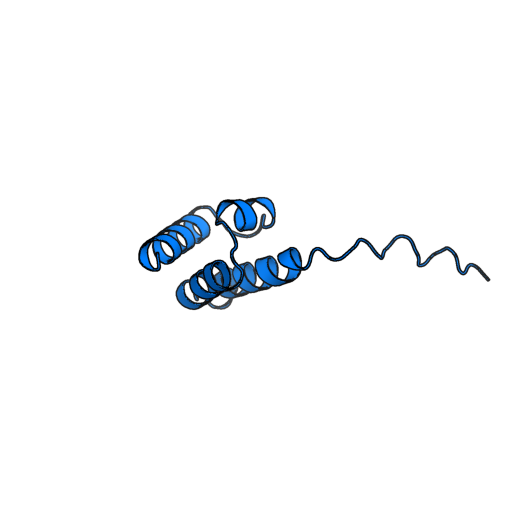Protein AF-A0AAX2AJX8-F1 (afdb_monomer_lite)

Secondary structure (DSSP, 8-state):
--GGGGSSS-----HHHHHHHHHHHHHHHH--HHHHHHHHHHTT--HHHHHTT-SS--HHHHHHHHHHHHHT-

Radius of gyration: 15.4 Å; chains: 1; bounding box: 25×54×27 Å

Organism: NCBI:txid1032238

Foldseek 3Di:
DCPPPPPPPPPPPPPVLVLLVVLLCCCPPVVCLLVSLVSCVVVVHDLVNSVVNDPRDDPVSSVSNVVNNVVVD

Structure (mmCIF, N/CA/C/O backbone):
data_AF-A0AAX2AJX8-F1
#
_entry.id   AF-A0AAX2AJX8-F1
#
loop_
_atom_site.group_PDB
_atom_site.id
_atom_site.type_symbol
_atom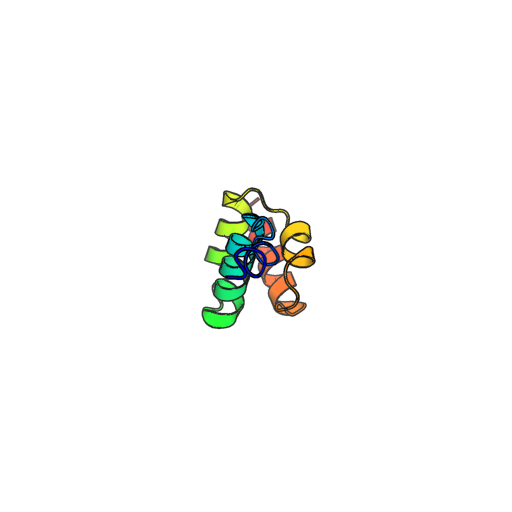_site.label_atom_id
_atom_site.label_alt_id
_atom_site.label_comp_id
_atom_site.label_asym_id
_atom_site.label_entity_id
_atom_site.label_seq_id
_atom_site.pdbx_PDB_ins_code
_atom_site.Cartn_x
_atom_site.Cartn_y
_atom_site.Cartn_z
_atom_site.occupancy
_atom_site.B_iso_or_equiv
_atom_site.auth_seq_id
_atom_site.auth_comp_id
_atom_site.auth_asym_id
_atom_site.auth_atom_id
_atom_site.pdbx_PDB_model_num
ATOM 1 N N . MET A 1 1 ? 14.204 -40.126 -14.278 1.00 47.03 1 MET A N 1
ATOM 2 C CA . MET A 1 1 ? 14.937 -38.925 -13.816 1.00 47.03 1 MET A CA 1
ATOM 3 C C . MET A 1 1 ? 14.488 -37.725 -14.639 1.00 47.03 1 MET A C 1
ATOM 5 O O . MET A 1 1 ? 14.976 -37.546 -15.743 1.00 47.03 1 MET A O 1
ATOM 9 N N . SER A 1 2 ? 13.512 -36.949 -14.160 1.00 47.59 2 SER A N 1
ATOM 10 C CA . SER A 1 2 ? 12.966 -35.812 -14.918 1.00 47.59 2 SER A CA 1
ATOM 11 C C . SER A 1 2 ? 13.466 -34.494 -14.329 1.00 47.59 2 SER A C 1
ATOM 13 O O . SER A 1 2 ? 12.738 -33.807 -13.618 1.00 47.59 2 SER A O 1
ATOM 15 N N . TYR A 1 3 ? 14.722 -34.151 -14.626 1.00 55.75 3 TYR A N 1
ATOM 16 C CA . TYR A 1 3 ? 15.352 -32.882 -14.228 1.00 55.75 3 TYR A CA 1
ATOM 17 C C . TYR A 1 3 ? 14.647 -31.642 -14.816 1.00 55.75 3 TYR A C 1
ATOM 19 O O . TYR A 1 3 ? 14.847 -30.531 -14.342 1.00 55.75 3 TYR A O 1
ATOM 27 N N . LEU A 1 4 ? 13.767 -31.826 -15.807 1.00 53.00 4 LEU A N 1
ATOM 28 C CA . LEU A 1 4 ? 13.101 -30.738 -16.528 1.00 53.00 4 LEU A CA 1
ATOM 29 C C . LEU A 1 4 ? 11.834 -30.193 -15.847 1.00 53.00 4 LEU A C 1
ATOM 31 O O . LEU A 1 4 ? 11.286 -29.195 -16.303 1.00 53.00 4 LEU A O 1
ATOM 35 N N . LYS A 1 5 ? 11.354 -30.800 -14.750 1.00 48.53 5 LYS A N 1
ATOM 36 C CA . LYS A 1 5 ? 10.085 -30.381 -14.117 1.00 48.53 5 LYS A CA 1
ATOM 37 C C . LYS A 1 5 ? 10.212 -29.175 -13.169 1.00 48.53 5 LYS A C 1
ATOM 39 O O . LYS A 1 5 ? 9.197 -28.694 -12.685 1.00 48.53 5 LYS A O 1
ATOM 44 N N . ASN A 1 6 ? 11.427 -28.670 -12.932 1.00 50.81 6 ASN A N 1
ATOM 45 C CA . ASN A 1 6 ? 11.689 -27.586 -11.971 1.00 50.81 6 ASN A CA 1
ATOM 46 C C . ASN A 1 6 ? 12.063 -26.228 -12.594 1.00 50.81 6 ASN A C 1
ATOM 48 O O . ASN A 1 6 ? 12.225 -25.263 -11.857 1.00 50.81 6 ASN A O 1
ATOM 52 N N . LEU A 1 7 ? 12.166 -26.110 -13.922 1.00 50.75 7 LEU A N 1
ATOM 53 C CA . LEU A 1 7 ? 12.559 -24.850 -14.581 1.00 50.75 7 LEU A CA 1
ATOM 54 C C . LEU A 1 7 ? 11.383 -23.918 -14.925 1.00 50.75 7 LEU A C 1
ATOM 56 O O . LEU A 1 7 ? 11.606 -22.777 -15.308 1.00 50.75 7 LEU A O 1
ATOM 60 N N . ALA A 1 8 ? 10.134 -24.365 -14.763 1.00 47.91 8 ALA A N 1
ATOM 61 C CA . ALA A 1 8 ? 8.954 -23.561 -15.102 1.00 47.91 8 ALA A CA 1
ATOM 62 C C . ALA A 1 8 ? 8.518 -22.568 -14.002 1.00 47.91 8 ALA A C 1
ATOM 64 O O . ALA A 1 8 ? 7.673 -21.719 -14.262 1.00 47.91 8 ALA A O 1
ATOM 65 N N . ASN A 1 9 ? 9.088 -22.652 -12.792 1.00 51.72 9 ASN A N 1
ATOM 66 C CA . ASN A 1 9 ? 8.692 -21.814 -11.647 1.00 51.72 9 ASN A CA 1
ATOM 67 C C . ASN A 1 9 ? 9.698 -20.716 -11.281 1.00 51.72 9 ASN A C 1
ATOM 69 O O . ASN A 1 9 ? 9.436 -19.939 -10.366 1.00 51.72 9 ASN A O 1
ATOM 73 N N . SER A 1 10 ? 10.827 -20.601 -11.979 1.00 48.44 10 SER 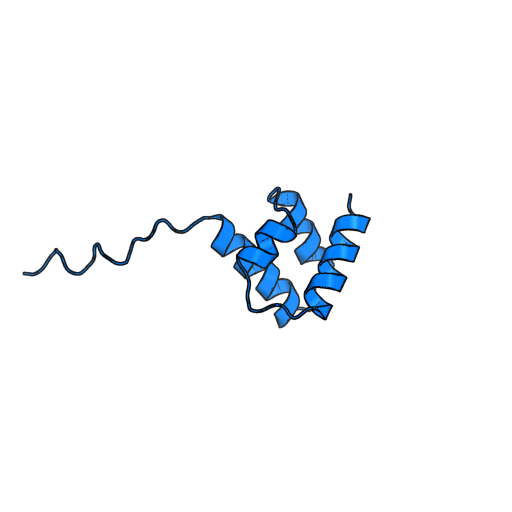A N 1
ATOM 74 C CA . SER A 1 10 ? 11.719 -19.452 -11.817 1.00 48.44 10 SER A CA 1
ATOM 75 C C . SER A 1 10 ? 11.289 -18.337 -12.766 1.00 48.44 10 SER A C 1
ATOM 77 O O . SER A 1 10 ? 12.034 -17.962 -13.673 1.00 48.44 10 SER A O 1
ATOM 79 N N . GLN A 1 11 ? 10.069 -17.816 -12.596 1.00 56.44 11 GLN A N 1
ATOM 80 C CA . GLN A 1 11 ? 9.829 -16.471 -13.109 1.00 56.44 11 GLN A CA 1
ATOM 81 C C . GLN A 1 11 ? 10.820 -15.549 -12.392 1.00 56.44 11 GLN A C 1
ATOM 83 O O . GLN A 1 11 ? 11.006 -15.715 -11.181 1.00 56.44 11 GLN A O 1
ATOM 88 N N . PRO A 1 12 ? 11.507 -14.639 -13.10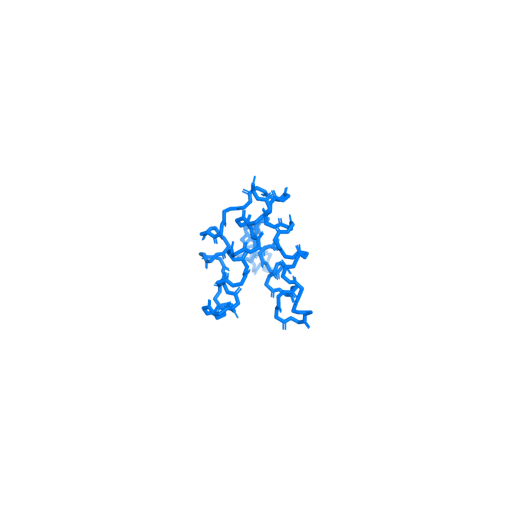2 1.00 52.12 12 PRO A N 1
ATOM 89 C CA . PRO A 1 12 ? 12.330 -13.646 -12.436 1.00 52.12 12 PRO A CA 1
ATOM 90 C C . PRO A 1 12 ? 11.431 -12.952 -11.415 1.00 52.12 12 PRO A C 1
ATOM 92 O O . PRO A 1 12 ? 10.431 -12.339 -11.788 1.00 52.12 12 PRO A O 1
ATOM 95 N N . LYS A 1 13 ? 11.726 -13.136 -10.122 1.00 58.62 13 LYS A N 1
ATOM 96 C CA . LYS A 1 13 ? 11.047 -12.389 -9.069 1.00 58.62 13 LYS A CA 1
ATOM 97 C C . LYS A 1 13 ? 11.346 -10.930 -9.359 1.00 58.62 13 LYS A C 1
ATOM 99 O O . LYS A 1 13 ? 12.493 -10.516 -9.219 1.00 58.62 13 LYS A O 1
ATOM 104 N N . ASP A 1 14 ? 10.347 -10.194 -9.834 1.00 69.94 14 ASP A N 1
ATOM 105 C CA . ASP A 1 14 ? 10.451 -8.746 -9.934 1.00 69.94 14 ASP A CA 1
ATOM 106 C C . ASP A 1 14 ? 10.723 -8.257 -8.502 1.00 69.94 14 ASP A C 1
ATOM 108 O O . ASP A 1 14 ? 9.870 -8.458 -7.633 1.00 69.94 14 ASP A O 1
ATOM 112 N N . PRO A 1 15 ? 11.908 -7.690 -8.213 1.00 73.31 15 PRO A N 1
ATOM 113 C CA . PRO A 1 15 ? 12.258 -7.262 -6.862 1.00 73.31 15 PRO A CA 1
ATOM 114 C C . PRO A 1 15 ? 11.271 -6.219 -6.323 1.00 73.31 15 PRO A C 1
ATOM 116 O O . PRO A 1 15 ? 11.128 -6.071 -5.112 1.00 73.31 15 PRO A O 1
ATOM 119 N N . LEU A 1 16 ? 10.522 -5.544 -7.203 1.00 82.50 16 LEU A N 1
ATOM 120 C CA . LEU A 1 16 ? 9.465 -4.620 -6.811 1.00 82.50 16 LEU A CA 1
ATOM 121 C C . LEU A 1 16 ? 8.227 -5.330 -6.247 1.00 82.50 16 LEU A C 1
ATOM 123 O O . LEU A 1 16 ? 7.480 -4.711 -5.497 1.00 82.50 16 LEU A O 1
ATOM 127 N N . ILE A 1 17 ? 7.988 -6.606 -6.573 1.00 84.00 17 ILE A N 1
ATOM 128 C CA . ILE A 1 17 ? 6.851 -7.368 -6.029 1.00 84.00 17 ILE A CA 1
ATOM 129 C C . ILE A 1 17 ? 7.021 -7.582 -4.528 1.00 84.00 17 ILE A C 1
ATOM 131 O O . ILE A 1 17 ? 6.058 -7.392 -3.788 1.00 84.00 17 ILE A O 1
ATOM 135 N N . ASP A 1 18 ? 8.225 -7.936 -4.077 1.00 86.94 18 ASP A N 1
ATOM 136 C CA . ASP A 1 18 ? 8.492 -8.156 -2.652 1.00 86.94 18 ASP A CA 1
ATOM 137 C C . ASP A 1 18 ? 8.317 -6.838 -1.870 1.00 86.94 18 ASP A C 1
ATOM 139 O O . ASP A 1 18 ? 7.639 -6.809 -0.843 1.00 86.94 18 ASP A O 1
ATOM 143 N N . VAL A 1 19 ? 8.787 -5.714 -2.425 1.00 89.88 19 VAL A N 1
ATOM 144 C CA . VAL A 1 19 ? 8.593 -4.376 -1.834 1.00 89.88 19 VAL A CA 1
ATOM 145 C C . VAL A 1 19 ? 7.113 -3.977 -1.796 1.00 89.88 19 VAL A C 1
ATOM 147 O O . VAL A 1 19 ? 6.611 -3.525 -0.768 1.00 89.88 19 VAL A O 1
ATOM 150 N N . VAL A 1 20 ? 6.370 -4.162 -2.892 1.00 90.19 20 VAL A N 1
ATOM 151 C CA . VAL A 1 20 ? 4.928 -3.857 -2.940 1.00 90.19 20 VAL A CA 1
ATOM 152 C C . VAL A 1 20 ? 4.143 -4.746 -1.977 1.00 90.19 20 VAL A C 1
ATOM 154 O O . VAL A 1 20 ? 3.176 -4.287 -1.360 1.00 90.19 20 VAL A O 1
ATOM 157 N N . TYR A 1 21 ? 4.556 -6.002 -1.814 1.00 90.12 21 TYR A N 1
ATOM 158 C CA . TYR A 1 21 ? 3.975 -6.903 -0.830 1.00 90.12 21 TYR A CA 1
ATOM 159 C C . TYR A 1 21 ? 4.203 -6.392 0.594 1.00 90.12 21 TYR A C 1
ATOM 161 O O . TYR A 1 21 ? 3.249 -6.339 1.369 1.00 90.12 21 TYR A O 1
ATOM 169 N N . GLU A 1 22 ? 5.419 -5.962 0.930 1.00 90.12 22 GLU A N 1
ATOM 170 C CA . GLU A 1 22 ? 5.727 -5.382 2.240 1.00 90.12 22 GLU A CA 1
ATOM 171 C C . GLU A 1 22 ? 4.926 -4.108 2.515 1.00 90.12 22 GLU A C 1
ATOM 173 O O . GLU A 1 22 ? 4.320 -3.999 3.581 1.00 90.12 22 GLU A O 1
ATOM 178 N N . ILE A 1 23 ? 4.834 -3.197 1.539 1.00 91.38 23 ILE A N 1
ATOM 179 C CA . ILE A 1 23 ? 4.006 -1.982 1.625 1.00 91.38 23 ILE A CA 1
ATOM 180 C C . ILE A 1 23 ? 2.546 -2.358 1.902 1.00 91.38 23 ILE A C 1
ATOM 182 O O . ILE A 1 23 ? 1.931 -1.863 2.849 1.00 91.38 23 ILE A O 1
ATOM 186 N N . THR A 1 24 ? 2.000 -3.283 1.110 1.00 91.12 24 THR A N 1
ATOM 187 C CA . THR A 1 24 ? 0.616 -3.756 1.249 1.00 91.12 24 THR A CA 1
ATOM 188 C C . THR A 1 24 ? 0.389 -4.389 2.620 1.00 91.12 24 THR A C 1
ATOM 190 O O . THR A 1 24 ? -0.639 -4.158 3.255 1.00 91.12 24 THR A O 1
ATOM 193 N N . ASN A 1 25 ? 1.350 -5.180 3.097 1.00 91.50 25 ASN A N 1
ATOM 194 C CA . ASN A 1 25 ? 1.280 -5.829 4.395 1.00 91.50 25 ASN A CA 1
ATOM 195 C C . ASN A 1 25 ? 1.319 -4.800 5.532 1.00 91.50 25 ASN A C 1
ATOM 197 O O . ASN A 1 25 ? 0.539 -4.913 6.475 1.00 91.50 25 ASN A O 1
ATOM 201 N N . CYS A 1 26 ? 2.163 -3.772 5.426 1.00 92.50 26 CYS A N 1
ATOM 202 C CA . CYS A 1 26 ? 2.248 -2.684 6.398 1.00 92.50 26 CYS A CA 1
ATOM 203 C C . CYS A 1 26 ? 0.900 -1.962 6.556 1.00 92.50 26 CYS A C 1
ATOM 205 O O . CYS A 1 26 ? 0.418 -1.756 7.670 1.00 92.50 26 CYS A O 1
ATOM 207 N N . ILE A 1 27 ? 0.226 -1.698 5.436 1.00 92.38 27 ILE A N 1
ATOM 208 C CA . ILE A 1 27 ? -1.091 -1.055 5.420 1.00 92.38 27 ILE A CA 1
ATOM 209 C C . ILE A 1 27 ? -2.167 -1.991 5.982 1.00 92.38 27 ILE A C 1
ATOM 211 O O . ILE A 1 27 ? -2.854 -1.648 6.940 1.00 92.38 27 ILE A O 1
ATOM 215 N N . LYS A 1 28 ? -2.295 -3.210 5.443 1.00 90.06 28 LYS A N 1
ATOM 216 C CA . LYS A 1 28 ? -3.396 -4.112 5.815 1.00 90.06 28 LYS A CA 1
ATOM 217 C C . LYS A 1 28 ? -3.292 -4.679 7.224 1.00 90.06 28 LYS A C 1
ATOM 219 O O . LYS A 1 28 ? -4.318 -4.855 7.875 1.00 90.06 28 LYS A O 1
ATOM 224 N N . THR A 1 29 ? -2.086 -5.013 7.679 1.00 89.06 29 THR A N 1
ATOM 225 C CA . THR A 1 29 ? -1.910 -5.695 8.972 1.00 89.06 29 THR A CA 1
ATOM 226 C C . THR A 1 29 ? -1.608 -4.733 10.106 1.00 89.06 29 THR A C 1
ATOM 228 O O . THR A 1 29 ? -2.107 -4.933 11.209 1.00 89.06 29 THR A O 1
ATOM 231 N N . LYS A 1 30 ? -0.822 -3.683 9.846 1.00 89.12 30 LYS A N 1
ATOM 232 C CA . LYS A 1 30 ? -0.382 -2.740 10.882 1.00 89.12 30 LYS A CA 1
ATOM 233 C C . LYS A 1 30 ? -1.119 -1.403 10.834 1.00 89.12 30 LYS A C 1
ATOM 235 O O . LYS A 1 30 ? -1.009 -0.643 11.789 1.00 89.12 30 LYS A O 1
ATOM 240 N N . LYS A 1 31 ? -1.861 -1.116 9.752 1.00 89.31 31 LYS A N 1
ATOM 241 C CA . LYS A 1 31 ? -2.437 0.210 9.456 1.00 89.31 31 LYS A CA 1
ATOM 242 C C . LYS A 1 31 ? -1.404 1.336 9.534 1.00 89.31 31 LYS A C 1
ATOM 244 O O . LYS A 1 31 ? -1.729 2.473 9.866 1.00 89.31 31 LYS A O 1
ATOM 249 N N . ASP A 1 32 ? -0.156 1.007 9.212 1.00 91.56 32 ASP A N 1
ATOM 250 C CA . ASP A 1 32 ? 0.968 1.931 9.288 1.00 91.56 32 ASP A CA 1
ATOM 251 C C . ASP A 1 32 ? 1.227 2.549 7.910 1.00 91.56 32 ASP A C 1
ATOM 253 O O . ASP A 1 32 ? 2.045 2.087 7.108 1.00 91.56 32 ASP A O 1
ATOM 257 N N . PHE A 1 33 ? 0.458 3.597 7.617 1.00 90.88 33 PHE A N 1
ATOM 258 C CA . PHE A 1 33 ? 0.562 4.353 6.368 1.00 90.88 33 PHE A CA 1
ATOM 259 C C . PHE A 1 33 ? 1.832 5.212 6.307 1.00 90.88 33 PHE A C 1
ATOM 261 O O . PHE A 1 33 ? 2.301 5.558 5.222 1.00 90.88 33 PHE A O 1
ATOM 268 N N . GLU A 1 34 ? 2.412 5.552 7.458 1.00 91.69 34 GLU A N 1
ATOM 269 C CA . GLU A 1 34 ? 3.618 6.372 7.537 1.00 91.69 34 GLU A CA 1
ATOM 270 C C . GLU A 1 34 ? 4.832 5.555 7.098 1.00 91.69 34 GLU A C 1
ATOM 272 O O . GLU A 1 34 ? 5.518 5.928 6.146 1.00 91.69 34 GLU A O 1
ATOM 277 N N . GLN A 1 35 ? 5.014 4.364 7.671 1.00 92.25 35 GLN A N 1
ATOM 278 C CA . GLN A 1 35 ? 6.053 3.441 7.233 1.00 92.25 35 GLN A CA 1
ATOM 279 C C . GLN A 1 35 ? 5.859 3.013 5.770 1.00 92.25 35 GLN A C 1
ATOM 281 O O . GLN A 1 35 ? 6.826 2.967 5.008 1.00 92.25 35 GLN A O 1
ATOM 286 N N . ALA A 1 36 ? 4.618 2.751 5.349 1.00 92.31 36 ALA A N 1
ATOM 287 C CA . ALA A 1 36 ? 4.317 2.395 3.964 1.00 92.31 36 ALA A CA 1
ATOM 288 C C . ALA A 1 36 ? 4.717 3.504 2.972 1.00 92.31 36 ALA A C 1
ATOM 290 O O . ALA A 1 36 ? 5.355 3.226 1.957 1.00 92.31 36 ALA A O 1
ATOM 291 N N . SER A 1 37 ? 4.396 4.765 3.272 1.00 92.44 37 SER A N 1
ATOM 292 C CA . SER A 1 37 ? 4.745 5.905 2.410 1.00 92.44 37 SER A CA 1
ATOM 293 C C . SER A 1 37 ? 6.255 6.174 2.356 1.00 92.44 37 SER A C 1
ATOM 295 O O . SER A 1 37 ? 6.789 6.476 1.284 1.00 92.44 37 SER A O 1
ATOM 297 N N . LEU A 1 38 ? 6.974 5.957 3.463 1.00 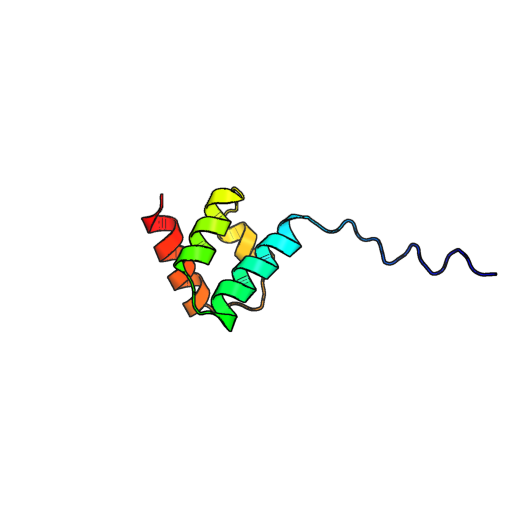92.38 38 LEU A N 1
ATOM 298 C CA . LEU A 1 38 ? 8.438 5.980 3.477 1.00 92.38 38 LEU A CA 1
ATOM 299 C C . LEU A 1 38 ? 9.029 4.892 2.575 1.00 92.38 38 LEU A C 1
ATOM 301 O O . LEU A 1 38 ? 9.922 5.190 1.784 1.00 92.38 38 LEU A O 1
ATOM 305 N N . MET A 1 39 ? 8.510 3.662 2.636 1.00 91.31 39 MET A N 1
ATOM 306 C CA . MET A 1 39 ? 8.958 2.561 1.774 1.00 91.31 39 MET A CA 1
ATOM 307 C C . MET A 1 39 ? 8.727 2.865 0.290 1.00 91.31 39 MET A C 1
ATOM 309 O O . MET A 1 39 ? 9.604 2.583 -0.527 1.00 91.31 39 MET A O 1
ATOM 313 N N . VAL A 1 40 ? 7.592 3.481 -0.063 1.00 91.25 40 VAL A N 1
ATOM 314 C CA . VAL A 1 40 ? 7.316 3.938 -1.437 1.00 91.25 40 VAL A CA 1
ATOM 315 C C . VAL A 1 40 ? 8.396 4.919 -1.900 1.00 91.25 40 VAL A C 1
ATOM 317 O O . VAL A 1 40 ? 8.997 4.717 -2.957 1.00 91.25 40 VAL A O 1
ATOM 320 N N . LYS A 1 41 ? 8.704 5.936 -1.086 1.00 89.56 41 LYS A N 1
ATOM 321 C CA . LYS A 1 41 ? 9.699 6.964 -1.424 1.00 89.56 41 LYS A CA 1
ATOM 322 C C . LYS A 1 41 ? 11.123 6.403 -1.492 1.00 89.56 41 LYS A C 1
ATOM 324 O O . LYS A 1 41 ? 11.839 6.673 -2.448 1.00 89.56 41 LYS A O 1
ATOM 329 N N . GLN A 1 42 ? 11.527 5.595 -0.512 1.00 90.81 42 GLN A N 1
ATOM 330 C CA . GLN A 1 42 ? 12.874 5.012 -0.427 1.00 90.81 42 GLN A CA 1
ATOM 331 C C . GLN A 1 42 ? 13.192 4.074 -1.593 1.00 90.81 42 GLN A C 1
ATOM 333 O O . GLN A 1 42 ? 14.333 4.019 -2.043 1.00 90.81 42 GLN A O 1
ATOM 338 N N . ASN A 1 43 ? 12.185 3.360 -2.100 1.00 88.12 43 ASN A N 1
ATOM 339 C CA . ASN A 1 43 ? 12.341 2.454 -3.235 1.00 88.12 43 ASN A CA 1
ATOM 340 C C . ASN A 1 43 ? 12.089 3.140 -4.589 1.00 88.12 43 ASN A C 1
ATOM 342 O O . ASN A 1 43 ? 12.008 2.454 -5.606 1.00 88.12 43 ASN A O 1
ATOM 346 N N . ASN A 1 44 ? 11.961 4.477 -4.619 1.00 87.94 44 ASN A N 1
ATOM 347 C CA . ASN A 1 44 ? 11.638 5.264 -5.816 1.00 87.94 44 ASN A CA 1
ATOM 348 C C . ASN A 1 44 ? 10.419 4.715 -6.581 1.00 87.94 44 ASN A C 1
ATOM 350 O O . ASN A 1 44 ? 10.377 4.716 -7.814 1.00 87.94 44 ASN A O 1
ATOM 354 N N . LEU A 1 45 ? 9.426 4.216 -5.844 1.00 88.81 45 LEU A N 1
ATOM 355 C CA . LEU A 1 45 ? 8.194 3.697 -6.411 1.00 88.81 45 LEU A CA 1
ATOM 356 C C . LEU A 1 45 ? 7.204 4.835 -6.625 1.00 88.81 45 LEU A C 1
ATOM 358 O O . LEU A 1 45 ? 7.000 5.688 -5.763 1.00 88.81 45 LEU A O 1
ATOM 362 N N . THR A 1 46 ? 6.528 4.812 -7.767 1.00 88.44 46 THR A N 1
ATOM 363 C CA . THR A 1 46 ? 5.338 5.636 -7.963 1.00 88.44 46 THR A CA 1
ATOM 364 C C . THR A 1 46 ? 4.134 4.947 -7.336 1.00 88.44 46 THR A C 1
ATOM 366 O O . THR A 1 46 ? 4.049 3.715 -7.311 1.00 88.44 46 THR A O 1
ATOM 369 N N . LEU A 1 47 ? 3.157 5.736 -6.883 1.00 86.69 47 LEU A N 1
ATOM 370 C CA . LEU A 1 47 ? 1.899 5.198 -6.364 1.00 86.69 47 LEU A CA 1
ATOM 371 C C . LEU A 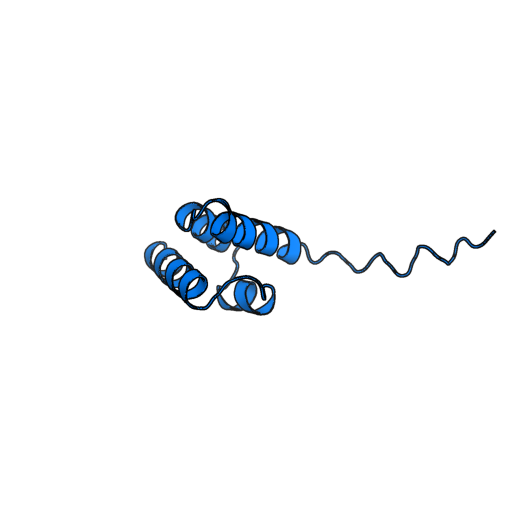1 47 ? 1.196 4.318 -7.414 1.00 86.69 47 LEU A C 1
ATOM 373 O O . LEU A 1 47 ? 0.723 3.228 -7.110 1.00 86.69 47 LEU A O 1
ATOM 377 N N . GLU A 1 48 ? 1.223 4.746 -8.679 1.00 86.50 48 GLU A N 1
ATOM 378 C CA . GLU A 1 48 ? 0.738 3.961 -9.818 1.00 86.50 48 GLU A CA 1
ATOM 379 C C . GLU A 1 48 ? 1.460 2.608 -9.938 1.00 86.50 48 GLU A C 1
ATOM 381 O O . GLU A 1 48 ? 0.835 1.583 -10.210 1.00 86.50 48 GLU A O 1
ATOM 386 N N . GLY A 1 49 ? 2.775 2.583 -9.703 1.00 85.81 49 GLY A N 1
ATOM 387 C CA . GLY A 1 49 ? 3.582 1.368 -9.720 1.00 85.81 49 GLY A CA 1
ATOM 388 C C . GLY A 1 49 ? 3.200 0.376 -8.623 1.00 85.81 49 GLY A C 1
ATOM 389 O O . GLY A 1 49 ? 3.232 -0.832 -8.874 1.00 85.81 49 GLY A O 1
ATOM 390 N N . VAL A 1 50 ? 2.800 0.878 -7.452 1.00 86.75 50 VAL A N 1
ATOM 391 C CA . VAL A 1 50 ? 2.260 0.073 -6.349 1.00 86.75 50 VAL A CA 1
ATOM 392 C C . VAL A 1 50 ? 0.880 -0.463 -6.724 1.00 86.75 50 VAL A C 1
ATOM 394 O O . VAL A 1 50 ? 0.677 -1.673 -6.686 1.00 86.75 50 VAL A O 1
ATOM 397 N N . ILE A 1 51 ? -0.032 0.405 -7.179 1.00 86.88 51 ILE A N 1
ATOM 398 C CA . ILE A 1 51 ? -1.413 0.052 -7.557 1.00 86.88 51 ILE A CA 1
ATOM 399 C C . ILE A 1 51 ? -1.440 -1.016 -8.653 1.00 86.88 51 ILE A C 1
ATOM 401 O O . ILE A 1 51 ? -2.149 -2.009 -8.535 1.00 86.88 51 ILE A O 1
ATOM 405 N N . LYS A 1 52 ? -0.616 -0.874 -9.697 1.00 86.00 52 LYS A N 1
ATOM 406 C CA . LYS A 1 52 ? -0.532 -1.858 -10.790 1.00 86.00 52 LYS A CA 1
ATOM 407 C C . LYS A 1 52 ? -0.098 -3.252 -10.329 1.00 86.00 52 LYS A C 1
ATOM 409 O O . LYS A 1 52 ? -0.328 -4.221 -11.047 1.00 86.00 52 LYS A O 1
ATOM 414 N N . ARG A 1 53 ? 0.553 -3.353 -9.168 1.00 83.81 53 ARG A N 1
ATOM 415 C CA . ARG A 1 53 ? 1.128 -4.592 -8.628 1.00 83.81 53 ARG A CA 1
ATOM 416 C C . ARG A 1 53 ? 0.378 -5.125 -7.406 1.00 83.81 53 ARG A C 1
ATOM 418 O O . ARG A 1 53 ? 0.662 -6.241 -6.979 1.00 83.81 53 ARG A O 1
ATOM 425 N N . THR A 1 54 ? -0.582 -4.377 -6.859 1.00 82.12 54 THR A N 1
ATOM 426 C CA . THR A 1 54 ? -1.385 -4.806 -5.710 1.00 82.12 54 THR A CA 1
ATOM 427 C C . THR A 1 54 ? -2.875 -4.748 -6.018 1.00 82.12 54 THR A C 1
ATOM 429 O O . THR A 1 54 ? -3.425 -3.710 -6.360 1.00 82.12 54 THR A O 1
ATOM 432 N N . SER A 1 55 ? -3.554 -5.882 -5.859 1.00 76.44 55 SER A N 1
ATOM 433 C CA . SER A 1 55 ? -5.020 -5.977 -5.914 1.00 76.44 55 SER A CA 1
ATOM 434 C C . SER A 1 55 ? -5.648 -6.062 -4.520 1.00 76.44 55 SER A C 1
ATOM 436 O O . SER A 1 55 ? -6.831 -6.363 -4.391 1.00 76.44 55 SER A O 1
ATOM 438 N N . LYS A 1 56 ? -4.835 -5.915 -3.466 1.00 82.75 56 LYS A N 1
ATOM 439 C CA . LYS A 1 56 ? -5.235 -6.186 -2.079 1.00 82.75 56 LYS A CA 1
ATOM 440 C C . LYS A 1 56 ? -5.600 -4.930 -1.295 1.00 82.75 56 LYS A C 1
ATOM 442 O O . LYS A 1 56 ? -6.188 -5.068 -0.227 1.00 82.75 56 LYS A O 1
ATOM 447 N N . LEU A 1 57 ? -5.227 -3.748 -1.781 1.00 85.94 57 LEU A N 1
ATOM 448 C CA . LEU A 1 57 ? -5.599 -2.474 -1.170 1.00 85.94 57 LEU A CA 1
ATOM 449 C C . LEU A 1 57 ? -6.944 -2.022 -1.731 1.00 85.94 57 LEU A C 1
ATOM 451 O O . LEU A 1 57 ? -7.182 -2.112 -2.935 1.00 85.94 57 LEU A O 1
ATOM 455 N N . ASP A 1 58 ? -7.822 -1.571 -0.845 1.00 89.31 58 ASP A N 1
ATOM 456 C CA . ASP A 1 58 ? -9.061 -0.911 -1.238 1.00 89.31 58 ASP A CA 1
ATOM 457 C C . ASP A 1 58 ? -8.789 0.563 -1.571 1.00 89.31 58 ASP A C 1
ATOM 459 O O . ASP A 1 58 ? -7.690 1.087 -1.381 1.00 89.31 58 ASP A O 1
ATOM 463 N N . LEU A 1 59 ? -9.794 1.231 -2.138 1.00 87.56 59 LEU A N 1
ATOM 464 C CA . LEU A 1 59 ? -9.656 2.618 -2.576 1.00 87.56 59 LEU A CA 1
ATOM 465 C C . LEU A 1 59 ? -9.327 3.563 -1.410 1.00 87.56 59 LEU A C 1
ATOM 467 O O . LEU A 1 59 ? -8.587 4.523 -1.600 1.00 87.56 59 LEU A O 1
ATOM 471 N N . GLU A 1 60 ? -9.859 3.284 -0.219 1.00 91.00 60 GLU A N 1
ATOM 472 C CA . GLU A 1 60 ? -9.610 4.075 0.987 1.00 91.00 60 GLU A CA 1
ATOM 473 C C . GLU A 1 60 ? -8.152 3.947 1.444 1.00 91.00 60 GLU A C 1
ATOM 475 O O . GLU A 1 60 ? -7.479 4.962 1.621 1.00 91.00 60 GLU A O 1
ATOM 480 N N . ASP A 1 61 ? -7.626 2.721 1.534 1.00 90.69 61 ASP A N 1
ATOM 481 C CA . ASP A 1 61 ? -6.217 2.477 1.852 1.00 90.69 61 ASP A CA 1
ATOM 482 C C . ASP A 1 61 ? -5.283 3.162 0.839 1.00 90.69 61 ASP A C 1
ATOM 484 O O . ASP A 1 61 ? -4.254 3.735 1.209 1.00 90.69 61 ASP A O 1
ATOM 488 N N . LEU A 1 62 ? -5.643 3.119 -0.449 1.00 90.00 62 LEU A N 1
ATOM 489 C CA . LEU A 1 62 ? -4.889 3.778 -1.514 1.00 90.00 62 LEU A CA 1
ATOM 490 C C . LEU A 1 62 ? -4.920 5.303 -1.393 1.00 90.00 62 LEU A C 1
ATOM 492 O O . LEU A 1 62 ? -3.885 5.936 -1.597 1.00 90.00 62 LEU A O 1
ATOM 496 N N . ALA A 1 63 ? -6.069 5.888 -1.055 1.00 91.38 63 ALA A N 1
ATOM 497 C CA . ALA A 1 63 ? -6.206 7.328 -0.855 1.00 91.38 63 ALA A CA 1
ATOM 498 C C . ALA A 1 63 ? -5.368 7.809 0.338 1.00 91.38 63 ALA A C 1
ATOM 500 O O . ALA A 1 63 ? -4.594 8.754 0.205 1.00 91.38 63 ALA A O 1
ATOM 501 N N . LEU A 1 64 ? -5.431 7.100 1.469 1.00 92.56 64 LEU A N 1
ATOM 502 C CA . LEU A 1 64 ? -4.630 7.422 2.653 1.00 92.56 64 LEU A CA 1
ATOM 503 C C . LEU A 1 64 ? -3.126 7.297 2.384 1.00 92.56 64 LEU A C 1
ATOM 505 O O . LEU A 1 64 ? -2.339 8.137 2.824 1.00 92.56 64 LEU A O 1
ATOM 509 N N . LEU A 1 65 ? -2.715 6.267 1.637 1.00 90.94 65 LEU A N 1
ATOM 510 C CA . LEU A 1 65 ? -1.327 6.131 1.206 1.00 90.94 65 LEU A CA 1
ATOM 511 C C . LEU A 1 65 ? -0.915 7.291 0.287 1.00 90.94 65 LEU A C 1
ATOM 513 O O . LEU A 1 65 ? 0.171 7.841 0.464 1.00 90.94 65 LEU A O 1
ATOM 517 N N . ALA A 1 66 ? -1.766 7.673 -0.670 1.00 90.38 66 ALA A N 1
ATOM 518 C CA . ALA A 1 66 ? -1.510 8.779 -1.589 1.00 90.38 66 ALA A CA 1
ATOM 519 C C . ALA A 1 66 ? -1.289 10.096 -0.837 1.00 90.38 66 ALA A C 1
ATOM 521 O O . ALA A 1 66 ? -0.270 10.751 -1.053 1.00 90.38 66 ALA A O 1
ATOM 522 N N . ASP A 1 67 ? -2.188 10.435 0.088 1.00 92.06 67 ASP A N 1
ATOM 523 C CA . ASP A 1 67 ? -2.099 11.651 0.899 1.00 92.06 67 ASP A CA 1
ATOM 524 C C . ASP A 1 67 ? -0.784 11.709 1.682 1.00 92.06 67 ASP A C 1
ATOM 526 O O . ASP A 1 67 ? -0.113 12.742 1.719 1.00 92.06 67 ASP A O 1
ATOM 530 N N . LYS A 1 68 ? -0.361 10.581 2.266 1.00 91.25 68 LYS A N 1
ATOM 531 C CA . LYS A 1 68 ? 0.906 10.491 3.006 1.00 91.25 68 LYS A CA 1
ATOM 532 C C . LYS A 1 68 ? 2.130 10.631 2.105 1.00 91.25 68 LYS A C 1
ATOM 534 O O . LYS A 1 68 ? 3.075 11.324 2.472 1.00 91.25 68 LYS A O 1
ATOM 539 N N . VAL A 1 69 ? 2.121 10.012 0.925 1.00 89.06 69 VAL A N 1
ATOM 540 C CA . VAL A 1 69 ? 3.220 10.135 -0.047 1.00 89.06 69 VAL A CA 1
ATOM 541 C C . VAL A 1 69 ? 3.336 11.572 -0.567 1.00 89.06 69 VAL A C 1
ATOM 543 O O . VAL A 1 69 ? 4.447 12.092 -0.677 1.00 89.06 69 VAL A O 1
ATOM 546 N N . ILE A 1 70 ? 2.206 12.235 -0.835 1.00 89.06 70 ILE A N 1
ATOM 547 C CA . ILE A 1 70 ? 2.170 13.647 -1.242 1.00 89.06 70 ILE A CA 1
ATOM 548 C C . ILE A 1 70 ? 2.704 14.539 -0.117 1.00 89.06 70 ILE A C 1
ATOM 550 O O . ILE A 1 70 ? 3.540 15.394 -0.379 1.00 89.06 70 ILE A O 1
ATOM 554 N N . ALA A 1 71 ? 2.290 14.312 1.132 1.00 86.88 71 ALA A N 1
ATOM 555 C CA . ALA A 1 71 ? 2.751 15.095 2.280 1.00 86.88 71 ALA A CA 1
ATOM 556 C C . ALA A 1 71 ? 4.259 14.948 2.572 1.00 86.88 71 ALA A C 1
ATOM 558 O O . ALA A 1 71 ? 4.850 15.827 3.196 1.00 86.88 71 ALA A O 1
ATOM 559 N N . LEU A 1 72 ? 4.880 13.842 2.150 1.00 80.00 72 LEU A N 1
ATOM 560 C CA . LEU A 1 72 ? 6.322 13.609 2.272 1.00 80.00 72 LEU A CA 1
ATOM 561 C C . LEU A 1 72 ? 7.144 14.213 1.125 1.00 80.00 72 LEU A C 1
ATOM 563 O O . LEU A 1 72 ? 8.375 14.178 1.210 1.00 80.00 72 LEU A O 1
ATOM 567 N N . SER A 1 73 ? 6.512 14.651 0.035 1.00 66.19 73 SER A N 1
ATOM 568 C CA . SER A 1 73 ? 7.176 15.157 -1.177 1.00 66.19 73 SER A CA 1
ATOM 569 C C . SER A 1 73 ? 7.535 16.631 -1.045 1.00 66.19 73 SER A C 1
ATOM 571 O O . SER A 1 73 ? 8.690 16.949 -1.406 1.00 66.19 73 SER A O 1
#

Sequence (73 aa):
MSYLKNLANSQPKDPLIDVVYEITNCIKTKKDFEQASLMVKQNNLTLEGVIKRTSKLDLEDLALLADKVIALS

pLDDT: mean 81.37, std 14.82, range [47.03, 92.56]